Protein AF-A0A258C2C9-F1 (afdb_monomer)

Structure (mmCIF, N/CA/C/O backbone):
data_AF-A0A258C2C9-F1
#
_entry.id   AF-A0A258C2C9-F1
#
loop_
_atom_site.group_PDB
_atom_site.id
_atom_site.type_symbol
_atom_site.label_atom_id
_atom_site.label_alt_id
_atom_site.label_comp_id
_atom_site.label_asym_id
_atom_site.label_entity_id
_atom_site.label_seq_id
_atom_site.pdbx_PDB_ins_code
_atom_site.Cartn_x
_atom_site.Cartn_y
_atom_site.Cartn_z
_atom_site.occupancy
_atom_site.B_iso_or_equiv
_atom_site.auth_seq_id
_atom_site.auth_comp_id
_atom_site.auth_asym_id
_atom_site.auth_atom_id
_atom_site.pdbx_PDB_model_num
ATOM 1 N N . MET A 1 1 ? -54.618 4.509 6.372 1.00 60.94 1 MET A N 1
ATOM 2 C CA . MET A 1 1 ? -53.538 5.382 5.846 1.00 60.94 1 MET A CA 1
ATOM 3 C C . MET A 1 1 ? -52.438 5.691 6.869 1.00 60.94 1 MET A C 1
ATOM 5 O O . MET A 1 1 ? -51.280 5.624 6.493 1.00 60.94 1 MET A O 1
ATOM 9 N N . ARG A 1 2 ? -52.744 5.936 8.157 1.00 63.88 2 ARG A N 1
ATOM 10 C CA . ARG A 1 2 ? -51.723 6.181 9.207 1.00 63.88 2 ARG A CA 1
ATOM 11 C C . ARG A 1 2 ? -50.730 5.027 9.441 1.00 63.88 2 ARG A C 1
ATOM 13 O O . ARG A 1 2 ? -49.548 5.286 9.601 1.00 63.88 2 ARG A O 1
ATOM 20 N N . GLY A 1 3 ? -51.187 3.770 9.402 1.00 70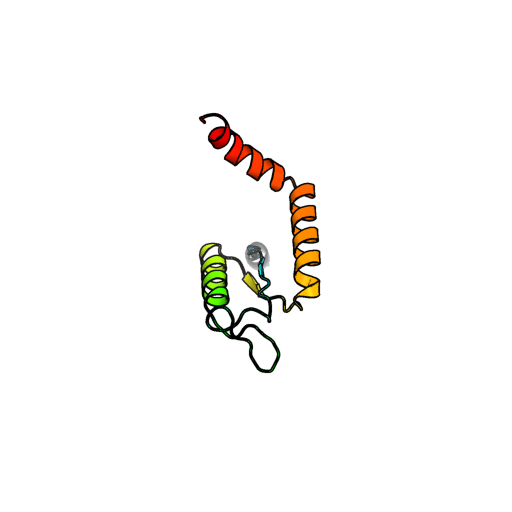.69 3 GLY A N 1
ATOM 21 C CA . GLY A 1 3 ? -50.305 2.603 9.581 1.00 70.69 3 GLY A CA 1
ATOM 22 C C . GLY A 1 3 ? -49.291 2.412 8.446 1.00 70.69 3 GLY A C 1
ATOM 23 O O . GLY A 1 3 ? -48.137 2.099 8.702 1.00 70.69 3 GLY A O 1
ATOM 24 N N . LEU A 1 4 ? -49.694 2.694 7.200 1.00 74.94 4 LEU A N 1
ATOM 25 C CA . LEU A 1 4 ? -48.798 2.643 6.040 1.00 74.94 4 LEU A CA 1
ATOM 26 C C . LEU A 1 4 ? -47.694 3.709 6.144 1.00 74.94 4 LEU A C 1
ATOM 28 O O . LEU A 1 4 ? -46.540 3.444 5.835 1.00 74.94 4 LEU A O 1
ATOM 32 N N . LEU A 1 5 ? -48.049 4.900 6.637 1.00 73.00 5 LEU A N 1
ATOM 33 C CA . LEU A 1 5 ? -47.124 6.021 6.797 1.00 73.00 5 LEU A CA 1
ATOM 34 C C . LEU A 1 5 ? -46.060 5.738 7.872 1.00 73.00 5 LEU A C 1
ATOM 36 O O . LEU A 1 5 ? -44.905 6.107 7.695 1.00 73.00 5 LEU A O 1
ATOM 40 N N . LEU A 1 6 ? -46.421 5.011 8.936 1.00 71.56 6 LEU A N 1
ATOM 41 C CA . LEU A 1 6 ? -45.478 4.564 9.968 1.00 71.56 6 LEU A CA 1
ATOM 42 C C . LEU A 1 6 ? -44.524 3.471 9.468 1.00 71.56 6 LEU A C 1
ATOM 44 O O . LEU A 1 6 ? -43.350 3.495 9.817 1.00 71.56 6 LEU A O 1
ATOM 48 N N . ILE A 1 7 ? -44.997 2.552 8.619 1.00 73.06 7 ILE A N 1
ATOM 49 C CA . ILE A 1 7 ? -44.147 1.513 8.013 1.00 73.06 7 ILE A CA 1
ATOM 50 C C . ILE A 1 7 ? -43.149 2.140 7.030 1.00 73.06 7 ILE A C 1
ATOM 52 O O . ILE A 1 7 ? -41.972 1.799 7.055 1.00 73.06 7 ILE A O 1
ATOM 56 N N . ILE A 1 8 ? -43.587 3.104 6.215 1.00 71.12 8 ILE A N 1
ATOM 57 C CA . ILE A 1 8 ? -42.698 3.834 5.297 1.00 71.12 8 ILE A CA 1
ATOM 58 C C . ILE A 1 8 ? -41.657 4.651 6.080 1.00 71.12 8 ILE A C 1
ATOM 60 O O . ILE A 1 8 ? -40.485 4.658 5.710 1.00 71.12 8 ILE A O 1
ATOM 64 N N . LEU A 1 9 ? -42.049 5.282 7.19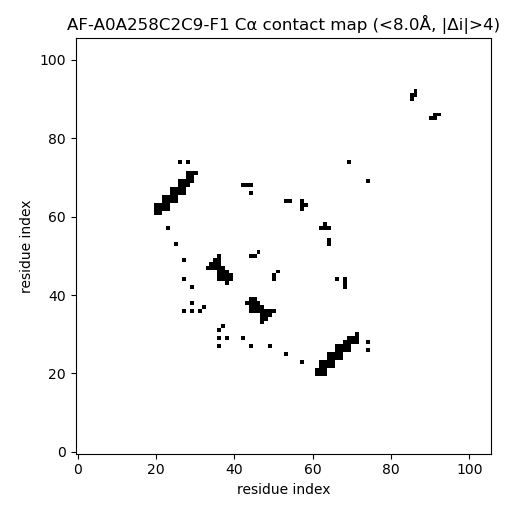4 1.00 69.75 9 LEU A N 1
ATOM 65 C CA . LEU A 1 9 ? -41.124 6.022 8.057 1.00 69.75 9 LEU A CA 1
ATOM 66 C C . LEU A 1 9 ? -40.105 5.100 8.752 1.00 69.75 9 LEU A C 1
ATOM 68 O O . LEU A 1 9 ? -38.953 5.490 8.913 1.00 69.75 9 LEU A O 1
ATOM 72 N N . LEU A 1 10 ? -40.503 3.876 9.119 1.00 67.56 10 LEU A N 1
ATOM 73 C CA . LEU A 1 10 ? -39.623 2.877 9.737 1.00 67.56 10 LEU A CA 1
ATOM 74 C C . LEU A 1 10 ? -38.578 2.319 8.754 1.00 67.56 10 LEU A C 1
ATOM 76 O O . LEU A 1 10 ? -37.464 2.014 9.162 1.00 67.56 10 LEU A O 1
ATOM 80 N N . ILE A 1 11 ? -38.912 2.210 7.465 1.00 66.50 11 ILE A N 1
ATOM 81 C CA . ILE A 1 11 ? -37.980 1.730 6.427 1.00 66.50 11 ILE A CA 1
ATOM 82 C C . ILE A 1 11 ? -36.954 2.817 6.053 1.00 66.50 11 ILE A C 1
ATOM 84 O O . ILE A 1 11 ? -35.827 2.501 5.680 1.00 66.50 11 ILE A O 1
ATOM 88 N N . LEU A 1 12 ? -37.298 4.105 6.188 1.00 60.34 12 LEU A N 1
ATOM 89 C CA . LEU A 1 12 ? -36.386 5.213 5.867 1.00 60.34 12 LEU A CA 1
ATOM 90 C C . LEU A 1 12 ? -35.268 5.431 6.901 1.00 60.34 12 LEU A C 1
ATOM 92 O O . LEU A 1 12 ? -34.275 6.081 6.578 1.00 60.34 12 LEU A O 1
ATOM 96 N N . THR A 1 13 ? -35.397 4.921 8.130 1.00 64.06 13 THR A N 1
ATOM 97 C CA . THR A 1 13 ? -34.380 5.110 9.182 1.00 64.06 13 THR A CA 1
ATOM 98 C C . THR A 1 13 ? -33.291 4.041 9.179 1.00 64.06 13 THR A C 1
ATOM 100 O O . THR A 1 13 ? -32.238 4.248 9.779 1.00 64.06 13 THR A O 1
ATOM 103 N N . THR A 1 14 ? -33.478 2.928 8.465 1.00 62.44 14 THR A N 1
ATOM 104 C CA . THR A 1 14 ? -32.455 1.886 8.299 1.00 62.44 14 THR A CA 1
ATOM 105 C C . THR A 1 14 ? -31.542 2.194 7.114 1.00 62.44 14 THR A C 1
ATOM 107 O O . THR A 1 14 ? -31.369 1.366 6.220 1.00 62.44 14 THR A O 1
ATOM 110 N N . ALA A 1 15 ? -30.970 3.398 7.069 1.00 64.44 15 ALA A N 1
ATOM 111 C CA . ALA A 1 15 ? -29.862 3.650 6.160 1.00 64.44 15 ALA A CA 1
ATOM 112 C C . ALA A 1 15 ? -28.663 2.826 6.659 1.00 64.44 15 ALA A C 1
ATOM 114 O O . ALA A 1 15 ? -28.265 2.994 7.817 1.00 64.44 15 ALA A O 1
ATOM 115 N N . PRO A 1 16 ? -28.089 1.920 5.846 1.00 64.25 16 PRO A N 1
ATOM 116 C CA . PRO A 1 16 ? -26.853 1.271 6.230 1.00 64.25 16 PRO A CA 1
ATOM 117 C C . PRO A 1 16 ? -25.804 2.372 6.369 1.00 64.25 16 PRO A C 1
ATOM 119 O O . PRO A 1 16 ? -25.493 3.074 5.406 1.00 64.25 16 PRO A O 1
ATOM 122 N N . VAL A 1 17 ? -25.278 2.549 7.580 1.00 67.19 17 VAL A N 1
ATOM 123 C CA . VAL A 1 17 ? -24.039 3.296 7.768 1.00 67.19 17 VAL A CA 1
ATOM 124 C C . VAL A 1 17 ? -22.982 2.469 7.053 1.00 67.19 17 VAL A C 1
ATOM 126 O O . VAL A 1 17 ? -22.522 1.454 7.573 1.00 67.19 17 VAL A O 1
ATOM 129 N N . VAL A 1 18 ? -22.670 2.847 5.814 1.00 63.91 18 VAL A N 1
ATOM 130 C CA . VAL A 1 18 ? -21.505 2.322 5.110 1.00 63.91 18 VAL A CA 1
ATOM 131 C C . VAL A 1 18 ? -20.322 2.752 5.960 1.00 63.91 18 VAL A C 1
ATOM 133 O O . VAL A 1 18 ? -19.978 3.932 6.004 1.00 63.91 18 VAL A O 1
ATOM 136 N N . ALA A 1 19 ? -19.771 1.810 6.722 1.00 61.25 19 ALA A N 1
ATOM 137 C CA . ALA A 1 19 ? -18.519 2.034 7.412 1.00 61.25 19 ALA A CA 1
ATOM 138 C C . ALA A 1 19 ? -17.492 2.361 6.327 1.00 61.25 19 ALA A C 1
ATOM 140 O O . ALA A 1 19 ? -17.256 1.538 5.442 1.00 61.25 19 ALA A O 1
ATOM 141 N N . ASP A 1 20 ? -16.946 3.575 6.360 1.00 63.69 20 ASP A N 1
ATOM 142 C CA . ASP A 1 20 ? -15.826 3.956 5.510 1.00 63.69 20 ASP A CA 1
ATOM 143 C C . ASP A 1 20 ? -14.626 3.105 5.936 1.00 63.69 20 ASP A C 1
ATOM 145 O O . ASP A 1 20 ? -13.884 3.430 6.866 1.00 63.69 20 ASP A O 1
ATOM 149 N N . THR A 1 21 ? -14.509 1.919 5.340 1.00 66.88 21 THR A N 1
ATOM 150 C CA . THR A 1 21 ? -13.337 1.071 5.502 1.00 66.88 21 THR A CA 1
ATOM 151 C C . THR A 1 21 ? -12.214 1.791 4.782 1.00 66.88 21 THR A C 1
ATOM 153 O O . THR A 1 21 ? -12.148 1.760 3.551 1.00 66.88 21 THR A O 1
ATOM 156 N N . GLY A 1 22 ? -11.370 2.485 5.545 1.00 83.19 22 GLY A N 1
ATOM 157 C CA . GLY A 1 22 ? -10.258 3.249 4.996 1.00 83.19 22 GLY A CA 1
ATOM 158 C C . GLY A 1 22 ? -9.431 2.431 3.996 1.00 83.19 22 GLY A C 1
ATOM 159 O O . GLY A 1 22 ? -9.412 1.199 4.010 1.00 83.19 22 GLY A O 1
ATOM 160 N N . SER A 1 23 ? -8.725 3.108 3.095 1.00 88.44 23 SER A N 1
ATOM 161 C CA . SER A 1 23 ? -7.905 2.420 2.097 1.00 88.44 23 SER A CA 1
ATOM 162 C C . SER A 1 23 ? -6.436 2.355 2.503 1.00 88.44 23 SER A C 1
ATOM 164 O O . SER A 1 23 ? -5.848 3.385 2.841 1.00 88.44 23 SER A O 1
ATOM 166 N N . LEU A 1 24 ? -5.809 1.188 2.356 1.00 89.06 24 LEU A N 1
ATOM 167 C CA . LEU A 1 24 ? -4.357 1.054 2.357 1.00 89.06 24 LEU A CA 1
ATOM 168 C C . LEU A 1 24 ? -3.850 1.255 0.927 1.00 89.06 24 LEU A C 1
ATOM 170 O O . LEU A 1 24 ? -4.059 0.408 0.063 1.00 89.06 24 LEU A O 1
ATOM 174 N N . ARG A 1 25 ? -3.172 2.374 0.663 1.00 88.00 25 ARG A N 1
ATOM 175 C CA . ARG A 1 25 ? -2.501 2.596 -0.626 1.00 88.00 25 ARG A CA 1
ATOM 176 C C . ARG A 1 25 ? -1.085 2.054 -0.547 1.00 88.00 25 ARG A C 1
ATOM 178 O O . ARG A 1 25 ? -0.295 2.531 0.265 1.00 88.00 25 ARG A O 1
ATOM 185 N N . ALA A 1 26 ? -0.768 1.094 -1.402 1.00 88.69 26 ALA A N 1
ATOM 186 C CA . ALA A 1 26 ? 0.529 0.441 -1.414 1.00 88.69 26 ALA A CA 1
ATOM 187 C C . ALA A 1 26 ? 1.258 0.658 -2.738 1.00 88.69 26 ALA A C 1
ATOM 189 O O . ALA A 1 26 ? 0.652 0.705 -3.809 1.00 88.69 26 ALA A O 1
ATOM 190 N N . ILE A 1 27 ? 2.578 0.787 -2.651 1.00 86.81 27 ILE A N 1
ATOM 191 C CA . ILE A 1 27 ? 3.468 0.946 -3.798 1.00 86.81 27 ILE A CA 1
ATOM 192 C C . ILE A 1 27 ? 4.548 -0.112 -3.670 1.00 86.81 27 ILE A C 1
ATOM 194 O O . ILE A 1 27 ? 5.224 -0.191 -2.645 1.00 86.81 27 ILE A O 1
ATOM 198 N N . VAL A 1 28 ? 4.720 -0.900 -4.725 1.00 85.88 28 VAL A N 1
ATOM 199 C CA . VAL A 1 28 ? 5.801 -1.875 -4.846 1.00 85.88 28 VAL A CA 1
ATOM 200 C C . VAL A 1 28 ? 6.573 -1.531 -6.111 1.00 85.88 28 VAL A C 1
ATOM 202 O O . VAL A 1 28 ? 5.984 -1.390 -7.180 1.00 85.88 28 VAL A O 1
ATOM 205 N N . SER A 1 29 ? 7.885 -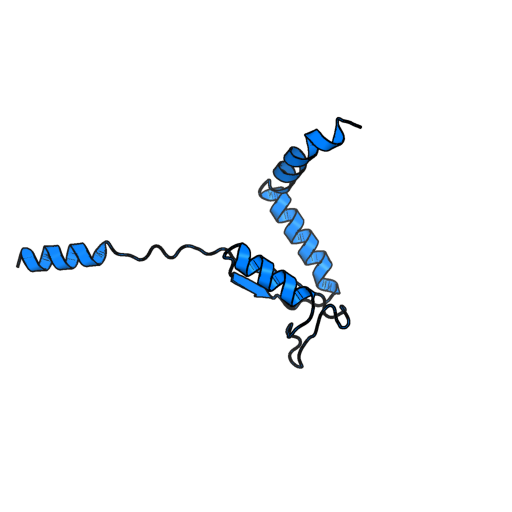1.336 -5.982 1.00 82.69 29 SER A N 1
ATOM 206 C CA . SER A 1 29 ? 8.736 -1.005 -7.127 1.00 82.69 29 SER A CA 1
ATOM 207 C C . SER A 1 29 ? 8.830 -2.193 -8.080 1.00 82.69 29 SER A C 1
ATOM 209 O O . SER A 1 29 ? 9.146 -3.301 -7.646 1.00 82.69 29 SER A O 1
ATOM 211 N N . SER A 1 30 ? 8.669 -1.948 -9.382 1.00 78.00 30 SER A N 1
ATOM 212 C CA . SER A 1 30 ? 8.874 -2.961 -10.427 1.00 78.00 30 SER A CA 1
ATOM 213 C C . SER A 1 30 ? 10.319 -3.452 -10.549 1.00 78.00 30 SER A C 1
ATOM 215 O O . SER A 1 30 ? 10.579 -4.469 -11.179 1.00 78.00 30 SER A O 1
ATOM 217 N N . SER A 1 31 ? 11.275 -2.770 -9.908 1.00 80.31 31 SER A N 1
ATOM 218 C CA . SER A 1 31 ? 12.665 -3.231 -9.816 1.00 80.31 31 SER A CA 1
ATOM 219 C C . SER A 1 31 ? 12.893 -4.316 -8.759 1.00 80.31 31 SER A C 1
ATOM 221 O O . SER A 1 31 ? 14.019 -4.791 -8.624 1.00 80.31 31 SER A O 1
ATOM 223 N N . ASN A 1 32 ? 11.884 -4.652 -7.950 1.00 82.00 32 ASN A N 1
ATOM 224 C CA . ASN A 1 32 ? 12.001 -5.714 -6.958 1.00 82.00 32 ASN A CA 1
ATOM 225 C C . ASN A 1 32 ? 11.934 -7.063 -7.678 1.00 82.00 32 ASN A C 1
ATOM 227 O O . ASN A 1 32 ? 10.891 -7.436 -8.203 1.00 82.00 32 ASN A O 1
ATOM 231 N N . ALA A 1 33 ? 13.054 -7.782 -7.710 1.00 80.94 33 ALA A N 1
ATOM 232 C CA . ALA A 1 33 ? 13.130 -9.093 -8.344 1.00 80.94 33 ALA A CA 1
ATOM 233 C C . ALA A 1 33 ? 12.372 -10.171 -7.533 1.00 80.94 33 ALA A C 1
ATOM 235 O O . ALA A 1 33 ? 12.157 -10.002 -6.324 1.00 80.94 33 ALA A O 1
ATOM 236 N N . PRO A 1 34 ? 12.015 -11.313 -8.155 1.00 88.12 34 PRO A N 1
ATOM 237 C CA . PRO A 1 34 ? 11.553 -12.491 -7.429 1.00 88.12 34 PRO A CA 1
ATOM 238 C C . PRO A 1 34 ? 12.512 -12.870 -6.281 1.00 88.12 34 PRO A C 1
ATOM 240 O O . PRO A 1 34 ? 13.728 -12.741 -6.442 1.00 88.12 34 PRO A O 1
ATOM 243 N N . PRO A 1 35 ? 12.002 -13.349 -5.130 1.00 93.25 35 PRO A N 1
ATOM 244 C CA . PRO A 1 35 ? 10.597 -13.633 -4.813 1.00 93.25 35 PRO A CA 1
ATOM 245 C C . PRO A 1 35 ? 9.839 -12.435 -4.201 1.00 93.25 35 PRO A C 1
ATOM 247 O O . PRO A 1 35 ? 8.715 -12.589 -3.723 1.00 93.25 35 PRO A O 1
ATOM 250 N N . TYR A 1 36 ? 10.449 -11.245 -4.158 1.00 91.31 36 TYR A N 1
ATOM 251 C CA . TYR A 1 36 ? 9.925 -10.106 -3.398 1.00 91.31 36 TYR A CA 1
ATOM 252 C C . TYR A 1 36 ? 8.715 -9.450 -4.056 1.00 91.31 36 TYR A C 1
ATOM 254 O O . TYR A 1 36 ? 7.813 -9.000 -3.348 1.00 91.31 36 TYR A O 1
ATOM 262 N N . ALA A 1 37 ? 8.694 -9.397 -5.385 1.00 91.06 37 ALA A N 1
ATOM 263 C CA . ALA A 1 37 ? 7.569 -8.919 -6.172 1.00 91.06 37 ALA A CA 1
ATOM 264 C C . ALA A 1 37 ? 7.534 -9.661 -7.512 1.00 91.06 37 ALA A C 1
ATOM 266 O O . ALA A 1 37 ? 8.572 -9.903 -8.128 1.00 91.06 37 ALA A O 1
ATOM 267 N N . LEU A 1 38 ? 6.336 -10.036 -7.940 1.00 91.12 38 LEU A N 1
ATOM 268 C CA . LEU A 1 38 ? 6.062 -10.643 -9.234 1.00 91.12 38 LEU A CA 1
ATOM 269 C C . LEU A 1 38 ? 5.036 -9.762 -9.932 1.00 91.12 38 LEU A C 1
ATOM 271 O O . LEU A 1 38 ? 3.975 -9.503 -9.363 1.00 91.12 38 LEU A O 1
ATOM 275 N N . PHE A 1 39 ? 5.361 -9.308 -11.137 1.00 88.81 39 PHE A N 1
ATOM 276 C CA . PHE A 1 39 ? 4.480 -8.485 -11.956 1.00 88.81 39 PHE A CA 1
ATOM 277 C C . PHE A 1 39 ? 3.994 -9.293 -13.157 1.00 88.81 39 PHE A C 1
ATOM 279 O O . PHE A 1 39 ? 4.752 -10.110 -13.684 1.00 88.81 39 PHE A O 1
ATOM 286 N N . ASP A 1 40 ? 2.739 -9.104 -13.553 1.00 89.88 40 ASP A N 1
ATOM 287 C CA . ASP A 1 40 ? 2.202 -9.701 -14.777 1.00 89.88 40 ASP A CA 1
ATOM 288 C C . ASP A 1 40 ? 2.591 -8.899 -16.033 1.00 89.88 40 ASP A C 1
ATOM 290 O O . ASP A 1 40 ? 3.326 -7.910 -15.972 1.00 89.88 40 ASP A O 1
ATOM 294 N N . GLU A 1 41 ? 2.094 -9.337 -17.192 1.00 87.50 41 GLU A N 1
ATOM 295 C CA . GLU A 1 41 ? 2.336 -8.693 -18.489 1.00 87.50 41 GLU A CA 1
ATOM 296 C C . GLU A 1 41 ? 1.771 -7.265 -18.575 1.00 87.50 41 GLU A C 1
ATOM 298 O O . GLU A 1 41 ? 2.269 -6.456 -19.359 1.00 87.50 41 GLU A O 1
ATOM 303 N N . SER A 1 42 ? 0.772 -6.935 -17.753 1.00 84.88 42 SER A N 1
ATOM 304 C CA . SER A 1 42 ? 0.191 -5.590 -17.662 1.00 84.88 42 SER A CA 1
ATOM 305 C C . SER A 1 42 ? 1.021 -4.662 -16.767 1.00 84.88 42 SER A C 1
ATOM 307 O O . SER A 1 42 ? 0.799 -3.450 -16.753 1.00 84.88 42 SER A O 1
ATOM 309 N N . GLY A 1 43 ? 2.006 -5.208 -16.045 1.00 81.31 43 GLY A N 1
ATOM 310 C CA . GLY A 1 43 ? 2.817 -4.488 -15.068 1.00 81.31 43 GLY A CA 1
ATOM 311 C C . GLY A 1 43 ? 2.158 -4.373 -13.692 1.00 81.31 43 GLY A C 1
ATOM 312 O O . GLY A 1 43 ? 2.638 -3.594 -12.861 1.00 81.31 43 GLY A O 1
ATOM 313 N N . ASP A 1 44 ? 1.096 -5.138 -13.434 1.00 86.31 44 ASP A N 1
ATOM 314 C CA . ASP A 1 44 ? 0.396 -5.167 -12.152 1.00 86.31 44 ASP A CA 1
ATOM 315 C C . ASP A 1 44 ? 1.035 -6.176 -11.196 1.00 86.31 44 ASP A C 1
ATOM 317 O O . ASP A 1 44 ? 1.600 -7.191 -11.603 1.00 86.31 44 ASP A O 1
ATOM 321 N N . LEU A 1 45 ? 0.965 -5.898 -9.888 1.00 89.69 45 LEU A N 1
ATOM 322 C CA . LEU A 1 45 ? 1.540 -6.779 -8.871 1.00 89.69 45 LEU A CA 1
ATOM 323 C C . LEU A 1 45 ? 0.716 -8.074 -8.746 1.00 89.69 45 LEU A C 1
ATOM 325 O O . LEU A 1 45 ? -0.294 -8.155 -8.037 1.00 89.69 45 LEU A O 1
ATOM 329 N N . ALA A 1 46 ? 1.188 -9.120 -9.410 1.00 91.94 46 ALA A N 1
ATOM 330 C CA . ALA A 1 46 ? 0.552 -10.426 -9.465 1.00 91.94 46 ALA A CA 1
ATOM 331 C C . ALA A 1 46 ? 0.873 -11.299 -8.241 1.00 91.94 46 ALA A C 1
ATOM 333 O O . ALA A 1 46 ? 0.003 -12.049 -7.794 1.00 91.94 46 ALA A O 1
ATOM 334 N N . GLY A 1 47 ? 2.065 -11.170 -7.647 1.00 93.44 47 GLY A N 1
ATOM 335 C CA . GLY A 1 47 ? 2.510 -12.039 -6.550 1.00 93.44 47 GLY A CA 1
ATOM 336 C C . GLY A 1 47 ? 3.759 -11.564 -5.804 1.00 93.44 47 GLY A C 1
ATOM 337 O O . GLY A 1 47 ? 4.271 -10.466 -6.029 1.00 93.44 47 GLY A O 1
ATOM 338 N N . GLY A 1 48 ? 4.274 -12.439 -4.939 1.00 93.81 48 GLY A N 1
ATOM 339 C CA . GLY A 1 48 ? 5.520 -12.252 -4.195 1.00 93.81 48 GLY A CA 1
ATOM 340 C C . GLY A 1 48 ? 5.313 -11.786 -2.755 1.00 93.81 48 GLY A C 1
ATOM 341 O O . GLY A 1 48 ? 4.246 -11.307 -2.379 1.00 93.81 48 GLY A O 1
ATOM 342 N N . ILE A 1 49 ? 6.380 -11.876 -1.961 1.00 92.50 49 ILE A N 1
ATOM 343 C CA . ILE A 1 49 ? 6.353 -11.637 -0.506 1.00 92.50 49 ILE A CA 1
ATOM 344 C C . ILE A 1 49 ? 5.762 -10.263 -0.157 1.00 92.50 49 ILE A C 1
ATOM 346 O O . ILE A 1 49 ? 5.021 -10.127 0.815 1.00 92.50 49 ILE A O 1
ATOM 350 N N . SER A 1 50 ? 6.068 -9.231 -0.951 1.00 92.38 50 SER A N 1
ATOM 351 C CA . SER A 1 50 ? 5.545 -7.882 -0.708 1.00 92.38 50 SER A CA 1
ATOM 352 C C . SER A 1 50 ? 4.020 -7.839 -0.814 1.00 92.38 50 SER A C 1
ATOM 354 O O . SER A 1 50 ? 3.379 -7.174 -0.003 1.00 92.38 50 SER A O 1
ATOM 356 N N . LYS A 1 51 ? 3.436 -8.555 -1.785 1.00 93.56 51 LYS A N 1
ATOM 357 C CA . LYS A 1 51 ? 1.983 -8.638 -1.966 1.00 93.56 51 LYS A CA 1
ATOM 358 C C . LYS A 1 51 ? 1.339 -9.338 -0.773 1.00 93.56 51 LYS A C 1
ATOM 360 O O . LYS A 1 51 ? 0.453 -8.754 -0.158 1.00 93.56 51 LYS A O 1
ATOM 365 N N . ASP A 1 52 ? 1.867 -10.497 -0.388 1.00 95.44 52 ASP A N 1
ATOM 366 C CA . ASP A 1 52 ? 1.343 -11.298 0.723 1.00 95.44 52 ASP A CA 1
ATOM 367 C C . ASP A 1 52 ? 1.334 -10.506 2.044 1.00 95.44 52 ASP A C 1
ATOM 369 O O . ASP A 1 52 ? 0.358 -10.530 2.797 1.00 95.44 52 ASP A O 1
ATOM 373 N N . ILE A 1 53 ? 2.400 -9.742 2.321 1.00 94.94 53 ILE A N 1
ATOM 374 C CA . ILE A 1 53 ? 2.485 -8.876 3.510 1.00 94.94 53 ILE A CA 1
ATOM 375 C C . ILE A 1 53 ? 1.429 -7.768 3.464 1.00 94.94 53 ILE A C 1
ATOM 377 O O . ILE A 1 53 ? 0.777 -7.492 4.474 1.00 94.94 53 ILE A O 1
ATOM 381 N N . LEU A 1 54 ? 1.268 -7.110 2.315 1.00 94.31 54 LEU A N 1
ATOM 382 C CA . LEU A 1 54 ? 0.334 -5.996 2.155 1.00 94.31 54 LEU A CA 1
ATOM 383 C C . LEU A 1 54 ? -1.123 -6.457 2.239 1.00 94.31 54 LEU A C 1
ATOM 385 O O . LEU A 1 54 ? -1.932 -5.790 2.883 1.00 94.31 54 LEU A O 1
ATOM 389 N N . GLU A 1 55 ? -1.447 -7.609 1.657 1.00 95.25 55 GLU A N 1
ATOM 390 C CA . GLU A 1 55 ? -2.763 -8.243 1.764 1.00 95.25 55 GLU A CA 1
ATOM 391 C C . GLU A 1 55 ? -3.069 -8.648 3.207 1.00 95.25 55 GLU A C 1
ATOM 393 O O . GLU A 1 55 ? -4.144 -8.332 3.726 1.00 95.25 55 GLU A O 1
ATOM 398 N N . ALA A 1 56 ? -2.105 -9.257 3.903 1.00 94.88 56 ALA A N 1
ATOM 399 C CA . ALA A 1 56 ? -2.253 -9.597 5.314 1.00 94.88 56 ALA A CA 1
ATOM 400 C C . ALA A 1 56 ? -2.453 -8.351 6.194 1.00 94.88 56 ALA A C 1
ATOM 402 O O . ALA A 1 56 ? -3.268 -8.376 7.120 1.00 94.88 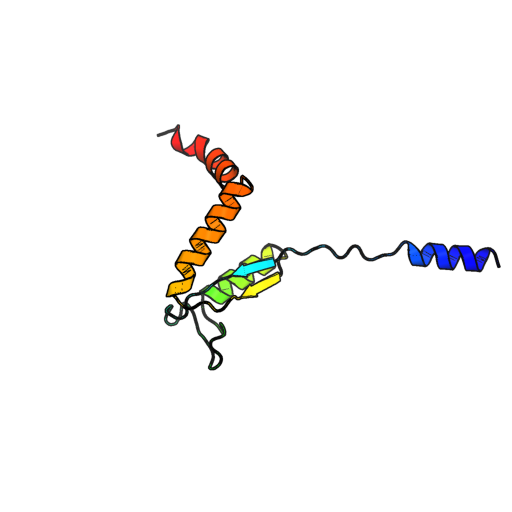56 ALA A O 1
ATOM 403 N N . LEU A 1 57 ? -1.738 -7.256 5.915 1.00 94.44 57 LEU A N 1
ATOM 404 C CA . LEU A 1 57 ? -1.889 -5.990 6.634 1.00 94.44 57 LEU A CA 1
ATOM 405 C C . LEU A 1 57 ? -3.273 -5.377 6.397 1.00 94.44 57 LEU A C 1
ATOM 407 O O . LEU A 1 57 ? -3.958 -5.031 7.358 1.00 94.44 57 LEU A O 1
ATOM 411 N N . ALA A 1 58 ? -3.701 -5.290 5.137 1.00 93.00 58 ALA A N 1
ATOM 412 C CA . ALA A 1 58 ? -5.010 -4.762 4.766 1.00 93.00 58 ALA A CA 1
ATOM 413 C C . ALA A 1 58 ? -6.143 -5.551 5.435 1.00 93.00 58 ALA A C 1
ATOM 415 O O . ALA A 1 58 ? -7.020 -4.961 6.067 1.00 93.00 58 ALA A O 1
ATOM 416 N N . SER A 1 59 ? -6.062 -6.884 5.386 1.00 91.62 59 SER A N 1
ATOM 417 C CA . SER A 1 59 ? -7.019 -7.790 6.026 1.00 91.62 59 SER A CA 1
ATOM 418 C C . SER A 1 59 ? -7.115 -7.555 7.537 1.00 91.62 59 SER A C 1
ATOM 420 O O . SER A 1 59 ? -8.207 -7.344 8.061 1.00 91.62 59 SER A O 1
ATOM 422 N N . ARG A 1 60 ? -5.977 -7.508 8.245 1.00 92.62 60 ARG A N 1
ATOM 423 C CA . ARG A 1 60 ? -5.940 -7.294 9.706 1.00 92.62 60 ARG A CA 1
ATOM 424 C C . ARG A 1 60 ? -6.445 -5.919 10.124 1.00 92.62 60 ARG A C 1
ATOM 426 O O . ARG A 1 60 ? -6.972 -5.771 11.222 1.00 92.62 60 ARG A O 1
ATOM 433 N N . SER A 1 61 ? -6.260 -4.916 9.274 1.00 90.81 61 SER A N 1
ATOM 434 C CA . SER A 1 61 ? -6.690 -3.544 9.539 1.00 90.81 61 SER A CA 1
ATOM 435 C C . SER A 1 61 ? -8.092 -3.235 9.012 1.00 90.81 61 SER A C 1
ATOM 437 O O . SER A 1 61 ? -8.554 -2.113 9.191 1.00 90.81 61 SER A O 1
ATOM 439 N N . T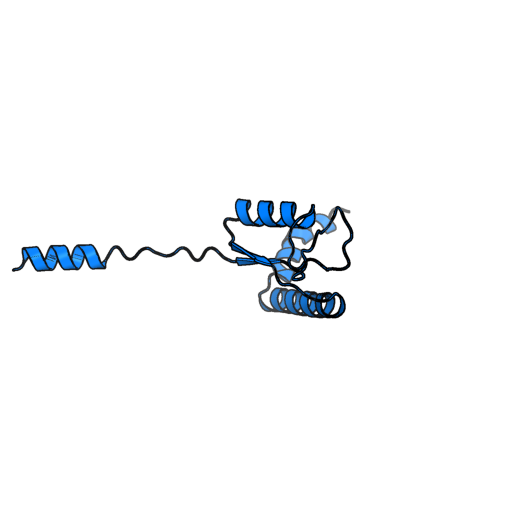HR A 1 62 ? -8.787 -4.205 8.402 1.00 89.88 62 THR A N 1
ATOM 440 C CA . THR A 1 62 ? -10.089 -3.993 7.737 1.00 89.88 62 THR A CA 1
ATOM 441 C C . THR A 1 62 ? -10.026 -2.846 6.714 1.00 89.88 62 THR A C 1
ATOM 443 O O . THR A 1 62 ? -10.959 -2.057 6.577 1.00 89.88 62 THR A O 1
ATOM 446 N N . LEU A 1 63 ? -8.886 -2.721 6.025 1.00 90.69 63 LEU A N 1
ATOM 447 C CA . LEU A 1 63 ? -8.648 -1.700 5.010 1.00 90.69 63 LEU A CA 1
ATOM 448 C C . LEU A 1 63 ? -8.778 -2.304 3.617 1.00 90.69 63 LEU A C 1
ATOM 450 O O . LEU A 1 63 ? -8.365 -3.437 3.373 1.00 90.69 63 LEU A O 1
ATOM 454 N N . THR A 1 64 ? -9.269 -1.509 2.673 1.00 90.31 64 THR A N 1
ATOM 455 C CA . THR A 1 64 ? -9.241 -1.892 1.257 1.00 90.31 64 THR A CA 1
ATOM 456 C C . THR A 1 64 ? -7.843 -1.647 0.691 1.00 90.31 64 THR A C 1
ATOM 458 O O . THR A 1 64 ? -7.353 -0.517 0.725 1.00 90.31 64 THR A O 1
ATOM 461 N N . LEU A 1 65 ? -7.185 -2.691 0.181 1.00 90.19 65 LEU A N 1
ATOM 462 C CA . LEU A 1 65 ? -5.857 -2.580 -0.424 1.00 90.19 65 LEU A CA 1
ATOM 463 C C . LEU A 1 65 ? -5.946 -2.051 -1.857 1.00 90.19 65 LEU A C 1
ATOM 465 O O . LEU A 1 65 ? -6.555 -2.674 -2.719 1.00 90.19 65 LEU A O 1
ATOM 469 N N . ASN A 1 66 ? -5.275 -0.931 -2.113 1.00 90.19 66 ASN A N 1
ATOM 470 C CA . ASN A 1 66 ? -5.170 -0.306 -3.424 1.00 90.19 66 ASN A CA 1
ATOM 471 C C . ASN A 1 66 ? -3.701 -0.256 -3.853 1.00 90.19 66 ASN A C 1
ATOM 473 O O . ASN A 1 66 ? -2.924 0.561 -3.344 1.00 90.19 66 ASN A O 1
ATOM 477 N N . PHE A 1 67 ? -3.323 -1.113 -4.801 1.00 87.50 67 PHE A N 1
ATOM 478 C CA . PHE A 1 67 ? -1.996 -1.078 -5.407 1.00 87.50 67 PHE A CA 1
ATOM 479 C C . PHE A 1 67 ? -1.886 0.068 -6.405 1.00 87.50 67 PHE A C 1
ATOM 481 O O . PHE A 1 67 ? -2.763 0.279 -7.240 1.00 87.50 67 PHE A O 1
ATOM 488 N N . LEU A 1 68 ? -0.791 0.819 -6.314 1.00 80.00 68 LEU A N 1
ATOM 489 C CA . LEU A 1 68 ? -0.483 1.889 -7.245 1.00 80.00 68 LEU A CA 1
ATOM 490 C C . LEU A 1 68 ? 0.784 1.522 -8.031 1.00 80.00 68 LEU A C 1
ATOM 492 O O . LEU A 1 68 ? 1.880 1.601 -7.462 1.00 80.00 68 LEU A O 1
ATOM 496 N N . PRO A 1 69 ? 0.668 1.155 -9.320 1.00 72.25 69 PRO A N 1
ATOM 497 C CA . PRO A 1 69 ? 1.837 0.907 -10.148 1.00 72.25 69 PRO A CA 1
ATOM 498 C C . PRO A 1 69 ? 2.584 2.230 -10.348 1.00 72.25 69 PRO A C 1
ATOM 500 O O . PRO A 1 69 ? 2.059 3.195 -10.911 1.00 72.25 69 PRO A O 1
ATOM 503 N N . LEU A 1 70 ? 3.813 2.309 -9.836 1.00 69.88 70 LEU A N 1
ATOM 504 C CA . LEU A 1 70 ? 4.683 3.467 -10.014 1.00 69.88 70 LEU A CA 1
ATOM 505 C C . LEU A 1 70 ? 6.055 3.023 -10.528 1.00 69.88 70 LEU A C 1
ATOM 507 O O . LEU A 1 70 ? 6.690 2.167 -9.910 1.00 69.88 70 LEU A O 1
ATOM 511 N N . PRO A 1 71 ? 6.568 3.652 -11.603 1.00 68.31 71 PRO A N 1
ATOM 512 C CA . PRO A 1 71 ? 7.967 3.515 -11.981 1.00 68.31 71 PRO A CA 1
ATOM 513 C C . PRO A 1 71 ? 8.873 3.950 -10.828 1.00 68.31 71 PRO A C 1
ATOM 515 O O . PRO A 1 71 ? 8.550 4.906 -10.118 1.00 68.31 71 PRO A O 1
ATOM 518 N N . ARG A 1 72 ? 10.043 3.317 -10.687 1.00 68.25 72 ARG A N 1
ATOM 519 C CA . ARG A 1 72 ? 11.010 3.602 -9.610 1.00 68.25 72 ARG A CA 1
ATOM 520 C C . ARG A 1 72 ? 11.285 5.098 -9.420 1.00 68.25 72 ARG A C 1
ATOM 522 O O . ARG A 1 72 ? 11.232 5.581 -8.295 1.00 68.25 72 ARG A O 1
ATOM 529 N N . GLY A 1 73 ? 11.478 5.844 -10.512 1.00 72.62 73 GLY A N 1
ATOM 530 C CA . GLY A 1 73 ? 11.734 7.291 -10.464 1.00 72.62 73 GLY A CA 1
ATOM 531 C C . GLY A 1 73 ? 10.600 8.133 -9.858 1.00 72.62 73 GLY A C 1
ATOM 532 O O . GLY A 1 73 ? 10.806 9.297 -9.541 1.00 72.62 73 GLY A O 1
ATOM 533 N N . ARG A 1 74 ? 9.400 7.567 -9.673 1.00 77.81 74 ARG A N 1
ATOM 534 C CA . ARG A 1 74 ? 8.244 8.234 -9.051 1.00 77.81 74 ARG A CA 1
ATOM 535 C C . ARG A 1 74 ? 7.992 7.796 -7.608 1.00 77.81 74 ARG A C 1
ATOM 537 O O . ARG A 1 74 ?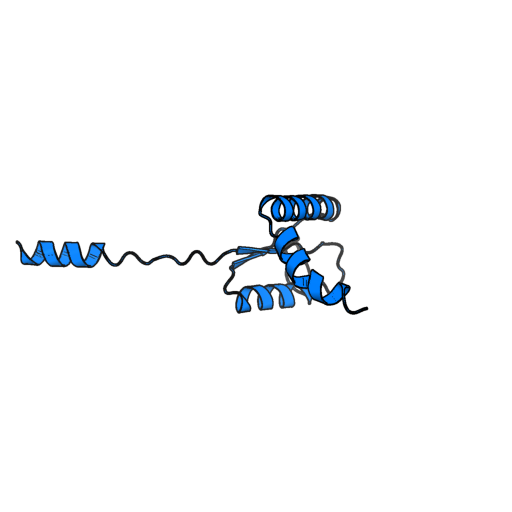 7.179 8.427 -6.933 1.00 77.81 74 ARG A O 1
ATOM 544 N N . VAL A 1 75 ? 8.670 6.749 -7.130 1.00 77.88 75 VAL A N 1
ATOM 545 C CA . VAL A 1 75 ? 8.511 6.240 -5.758 1.00 77.88 75 VAL A CA 1
ATOM 546 C C . VAL A 1 75 ? 9.037 7.258 -4.750 1.00 77.88 75 VAL A C 1
ATOM 548 O O . VAL A 1 75 ? 8.324 7.584 -3.809 1.00 77.88 75 VAL A O 1
ATOM 551 N N . GLU A 1 76 ? 10.224 7.824 -4.977 1.00 79.06 76 GLU A N 1
ATOM 552 C CA . GLU A 1 76 ? 10.840 8.808 -4.070 1.00 79.06 76 GLU A CA 1
ATOM 553 C C . GLU A 1 76 ? 9.964 10.049 -3.886 1.00 79.06 76 GLU A C 1
ATOM 555 O O . GLU A 1 76 ? 9.627 10.415 -2.760 1.00 79.06 76 GLU A O 1
ATOM 560 N N . HIS A 1 77 ? 9.507 10.634 -4.996 1.00 82.62 77 HIS A N 1
ATOM 561 C CA . HIS A 1 77 ? 8.588 11.770 -4.968 1.00 82.62 77 HIS A CA 1
ATOM 562 C C . HIS A 1 77 ? 7.305 11.435 -4.197 1.00 82.62 77 HIS A C 1
ATOM 564 O O . HIS A 1 77 ? 6.813 12.228 -3.397 1.00 82.62 77 HIS A O 1
ATOM 570 N N . ARG A 1 78 ? 6.758 10.233 -4.393 1.00 85.06 78 ARG A N 1
ATOM 571 C CA . ARG A 1 78 ? 5.551 9.799 -3.689 1.00 85.06 78 ARG A CA 1
ATOM 572 C C . ARG A 1 78 ? 5.784 9.581 -2.194 1.00 85.06 78 ARG A C 1
ATOM 574 O O . ARG A 1 78 ? 4.899 9.913 -1.403 1.00 85.06 78 ARG A O 1
ATOM 581 N N . VAL A 1 79 ? 6.944 9.061 -1.799 1.00 84.81 79 VAL A N 1
ATOM 582 C CA . VAL A 1 79 ? 7.339 8.948 -0.388 1.00 84.81 79 VAL A CA 1
ATOM 583 C C . VAL A 1 79 ? 7.456 10.338 0.231 1.00 84.81 79 VAL A C 1
ATOM 585 O O . VAL A 1 79 ? 6.846 10.574 1.267 1.00 84.81 79 VAL A O 1
ATOM 588 N N . GLN A 1 80 ? 8.129 11.283 -0.430 1.00 84.06 80 GLN A N 1
ATOM 589 C CA . GLN A 1 80 ? 8.230 12.670 0.042 1.00 84.06 80 GLN A CA 1
ATOM 590 C C . GLN A 1 80 ? 6.858 13.324 0.226 1.00 84.06 80 GLN A C 1
ATOM 592 O O . GLN A 1 80 ? 6.596 13.906 1.273 1.00 84.06 80 GLN A O 1
ATOM 597 N N . GLN A 1 81 ? 5.950 13.172 -0.740 1.00 86.50 81 GLN A N 1
ATOM 598 C CA . GLN A 1 81 ? 4.580 13.679 -0.612 1.00 86.50 81 GLN A CA 1
ATOM 599 C C . GLN A 1 81 ? 3.830 13.047 0.564 1.00 86.50 81 GLN A C 1
ATOM 601 O O . GLN A 1 81 ? 3.096 13.732 1.265 1.00 86.50 81 GLN A O 1
ATOM 606 N N . THR A 1 82 ? 4.008 11.742 0.783 1.00 86.56 82 THR A N 1
ATOM 607 C CA . THR A 1 82 ? 3.363 11.036 1.899 1.00 86.56 82 THR A CA 1
ATOM 608 C C . THR A 1 82 ? 3.899 11.538 3.235 1.00 86.56 82 THR A C 1
ATOM 610 O O . THR A 1 82 ? 3.118 11.816 4.137 1.00 86.56 82 THR A O 1
ATOM 613 N N . LEU A 1 83 ? 5.216 11.729 3.343 1.00 85.06 83 LEU A N 1
ATOM 614 C CA . LEU A 1 83 ? 5.836 12.311 4.530 1.00 85.06 83 LEU A CA 1
ATOM 615 C C . LEU A 1 83 ? 5.335 13.734 4.782 1.00 85.06 83 LEU A C 1
ATOM 617 O O . LEU A 1 83 ? 5.029 14.053 5.923 1.00 85.06 83 LEU A O 1
ATOM 621 N N . GLN A 1 84 ? 5.190 14.556 3.739 1.00 86.38 84 GLN A N 1
ATOM 622 C CA . GLN A 1 84 ? 4.651 15.907 3.890 1.00 86.38 84 GLN A CA 1
ATOM 623 C C . GLN A 1 84 ? 3.224 15.882 4.448 1.00 86.38 84 GLN A C 1
ATOM 625 O O . GLN A 1 84 ? 2.956 16.560 5.431 1.00 86.38 84 GLN A O 1
ATOM 630 N N . LEU A 1 85 ? 2.346 15.024 3.917 1.00 90.06 85 LEU A N 1
ATOM 631 C CA . LEU A 1 85 ? 0.989 14.859 4.455 1.00 90.06 85 LEU A CA 1
ATOM 632 C C . LEU A 1 85 ? 0.997 14.434 5.931 1.00 90.06 85 LEU A C 1
ATOM 634 O O . LEU A 1 85 ? 0.219 14.956 6.722 1.00 90.06 85 LEU A O 1
ATOM 638 N N . MET A 1 86 ? 1.905 13.532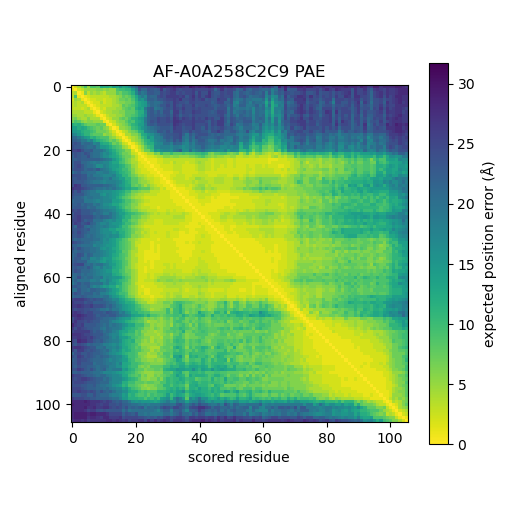 6.312 1.00 89.44 86 MET A N 1
ATOM 639 C CA . MET A 1 86 ? 2.056 13.083 7.701 1.00 89.44 86 MET A CA 1
ATOM 640 C C . MET A 1 86 ? 2.624 14.166 8.633 1.00 89.44 86 MET A C 1
ATOM 642 O O . MET A 1 86 ? 2.451 14.089 9.852 1.00 89.44 86 MET A O 1
ATOM 646 N N . ILE A 1 87 ? 3.375 15.132 8.099 1.00 86.69 87 ILE A N 1
ATOM 647 C CA . ILE A 1 87 ? 3.820 16.314 8.847 1.00 86.69 87 ILE A CA 1
ATOM 648 C C . ILE A 1 87 ? 2.632 17.259 9.026 1.00 86.69 87 ILE A C 1
ATOM 650 O O . ILE A 1 87 ? 2.378 17.710 10.142 1.00 86.69 87 ILE A O 1
ATOM 654 N N . ASP A 1 88 ? 1.901 17.519 7.942 1.00 90.81 88 ASP A N 1
ATOM 655 C CA . ASP A 1 88 ? 0.783 18.460 7.906 1.00 90.81 88 ASP A CA 1
ATOM 656 C C . ASP A 1 88 ? -0.370 18.014 8.824 1.00 90.81 88 ASP A C 1
ATOM 658 O O . ASP A 1 88 ? -0.980 18.844 9.498 1.00 90.81 88 ASP A O 1
ATOM 662 N N . ASP A 1 89 ? -0.645 16.707 8.910 1.00 93.06 89 ASP A N 1
ATOM 663 C CA . ASP A 1 89 ? -1.703 16.137 9.762 1.00 93.06 89 ASP A CA 1
ATOM 664 C C . ASP A 1 89 ? -1.257 15.808 11.207 1.00 93.06 89 ASP A C 1
ATOM 666 O O . ASP A 1 89 ? -2.030 15.277 12.017 1.00 93.06 89 ASP A O 1
ATOM 670 N N . GLY A 1 90 ? -0.005 16.121 11.554 1.00 91.50 90 GLY A N 1
ATOM 671 C CA . GLY A 1 90 ? 0.559 15.912 12.887 1.00 9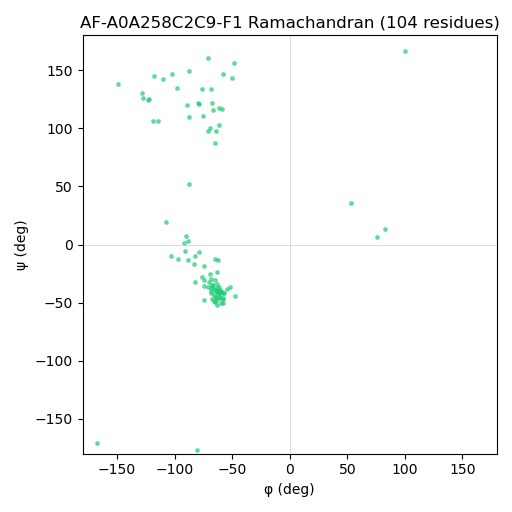1.50 90 GLY A CA 1
ATOM 672 C C . GLY A 1 90 ? 0.923 14.459 13.221 1.00 91.50 90 GLY A C 1
ATOM 673 O O . GLY A 1 90 ? 1.272 14.153 14.370 1.00 91.50 90 GLY A O 1
ATOM 674 N N . THR A 1 91 ? 0.838 13.532 12.264 1.00 90.94 91 THR A N 1
ATOM 675 C CA . THR A 1 91 ? 1.202 12.123 12.461 1.00 90.94 91 THR A CA 1
ATOM 676 C C . THR A 1 91 ? 2.666 11.967 12.856 1.00 90.94 91 THR A C 1
ATOM 678 O O . THR A 1 91 ? 2.956 11.204 13.782 1.00 90.94 91 THR A O 1
ATOM 681 N N . ILE A 1 92 ? 3.589 12.711 12.238 1.00 87.00 92 ILE A N 1
ATOM 682 C CA . ILE A 1 92 ? 5.019 12.654 12.586 1.00 87.00 92 ILE A CA 1
ATOM 683 C C . ILE A 1 92 ? 5.249 13.061 14.043 1.00 87.00 92 ILE A C 1
ATOM 685 O O . ILE A 1 92 ? 5.934 12.354 14.777 1.00 87.00 92 ILE A O 1
ATOM 689 N N . GLN A 1 93 ? 4.625 14.138 14.512 1.00 86.69 93 GLN A N 1
ATOM 690 C CA . GLN A 1 93 ? 4.746 14.598 15.895 1.00 86.69 93 GLN A CA 1
ATOM 691 C C . GLN A 1 93 ? 4.213 13.541 16.868 1.00 86.69 93 GLN A C 1
ATOM 693 O O . GLN A 1 93 ? 4.854 13.250 17.877 1.00 86.69 93 GLN A O 1
ATOM 698 N N . ARG A 1 94 ? 3.085 12.897 16.547 1.00 92.75 94 ARG A N 1
ATOM 699 C CA . ARG A 1 94 ? 2.515 11.805 17.355 1.00 92.75 94 ARG A CA 1
ATOM 700 C C . ARG A 1 94 ? 3.439 10.588 17.425 1.00 92.75 94 ARG A C 1
ATOM 702 O O . ARG A 1 94 ? 3.564 9.979 18.487 1.00 92.75 94 ARG A O 1
ATOM 709 N N . ILE A 1 95 ? 4.090 10.240 16.314 1.00 87.94 95 ILE A N 1
ATOM 710 C CA . ILE A 1 95 ? 5.104 9.179 16.267 1.00 87.94 95 ILE A CA 1
ATOM 711 C C . ILE A 1 95 ? 6.287 9.563 17.158 1.00 87.94 95 ILE A C 1
ATOM 713 O O . ILE A 1 95 ? 6.650 8.796 18.043 1.00 87.94 95 ILE A O 1
ATOM 717 N N . LEU A 1 96 ? 6.851 10.760 16.994 1.00 86.00 96 LEU A N 1
ATOM 718 C CA . LEU A 1 96 ? 8.006 11.210 17.776 1.00 86.00 96 LEU A CA 1
ATOM 719 C C . LEU A 1 96 ? 7.712 11.238 19.284 1.00 86.00 96 LEU A C 1
ATOM 721 O O . LEU A 1 96 ? 8.534 10.778 20.076 1.00 86.00 96 LEU A O 1
ATOM 725 N N . LEU A 1 97 ? 6.521 11.686 19.693 1.00 89.06 97 LEU A N 1
ATOM 726 C CA . LEU A 1 97 ? 6.083 11.648 21.094 1.00 89.06 97 LEU A CA 1
ATOM 727 C C . LEU A 1 97 ? 6.004 10.219 21.649 1.00 89.06 97 LEU A C 1
ATOM 729 O O . LEU A 1 97 ? 6.359 9.995 22.804 1.00 89.06 97 LEU A O 1
ATOM 733 N N . ARG A 1 98 ? 5.587 9.239 20.835 1.00 89.88 98 ARG A N 1
ATOM 734 C CA . ARG A 1 98 ? 5.554 7.821 21.233 1.00 89.88 98 ARG A CA 1
ATOM 735 C C . ARG A 1 98 ? 6.951 7.276 21.546 1.00 89.88 98 ARG A C 1
ATOM 737 O O . ARG A 1 98 ? 7.075 6.444 22.438 1.00 89.88 98 ARG A O 1
ATOM 744 N N . TYR A 1 99 ? 7.981 7.741 20.837 1.00 84.75 99 TYR A N 1
ATOM 745 C CA . TYR A 1 99 ? 9.358 7.253 20.989 1.00 84.75 99 TYR A CA 1
ATOM 746 C C . TYR A 1 99 ? 10.240 8.114 21.911 1.00 84.75 99 TYR A C 1
ATOM 748 O O . TYR A 1 99 ? 11.287 7.646 22.351 1.00 84.75 99 TYR A O 1
ATOM 756 N N . GLN A 1 100 ? 9.818 9.323 22.294 1.00 74.38 100 GLN A N 1
ATOM 757 C CA .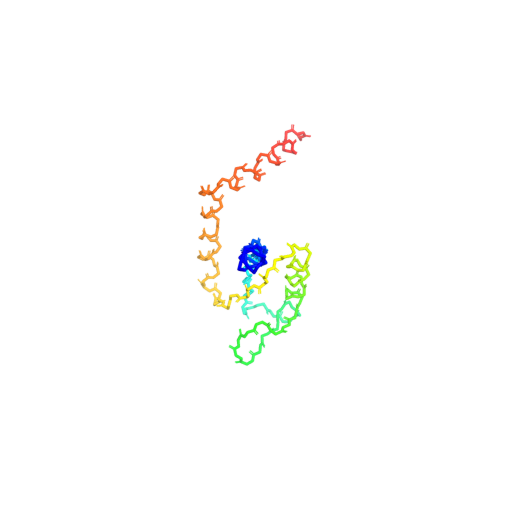 GLN A 1 100 ? 10.541 10.173 23.257 1.00 74.38 100 GLN A CA 1
ATOM 758 C C . GLN A 1 100 ? 10.909 9.503 24.602 1.00 74.38 100 GLN A C 1
ATOM 760 O O . GLN A 1 100 ? 11.967 9.827 25.142 1.00 74.38 100 GLN A O 1
ATOM 765 N N . PRO A 1 101 ? 10.089 8.612 25.197 1.00 73.00 101 PRO A N 1
ATOM 766 C CA . PRO A 1 101 ? 10.470 7.900 26.418 1.00 73.00 101 PRO A CA 1
ATOM 767 C C . PRO A 1 101 ? 11.605 6.888 26.210 1.00 73.00 101 PRO A C 1
ATOM 769 O O . PRO A 1 101 ? 12.369 6.654 27.139 1.00 73.00 101 PRO A O 1
ATOM 772 N N . ALA A 1 102 ? 11.730 6.305 25.012 1.00 61.28 102 ALA A N 1
ATOM 773 C CA . ALA A 1 102 ? 12.739 5.287 24.710 1.00 61.28 102 ALA A CA 1
ATOM 774 C C . ALA A 1 102 ? 14.150 5.880 24.558 1.00 61.28 102 ALA A C 1
ATOM 776 O O . ALA A 1 102 ? 15.118 5.227 24.912 1.00 61.28 102 ALA A O 1
ATOM 777 N N . VAL A 1 103 ? 14.256 7.132 24.100 1.00 59.09 103 VAL A N 1
ATOM 778 C CA . VAL A 1 103 ? 15.538 7.820 23.842 1.00 59.09 103 VAL A CA 1
ATOM 779 C C . VAL A 1 103 ? 16.151 8.446 25.108 1.00 59.09 103 VAL A C 1
ATOM 781 O O . VAL A 1 103 ? 17.322 8.794 25.119 1.00 59.09 103 VAL A O 1
ATOM 784 N N . ARG A 1 104 ? 15.377 8.624 26.188 1.00 60.28 104 ARG A N 1
ATOM 785 C CA . ARG A 1 104 ? 15.843 9.290 27.425 1.00 60.28 104 ARG A CA 1
ATOM 786 C C . ARG A 1 104 ? 16.438 8.354 28.483 1.00 60.28 104 ARG A C 1
ATOM 788 O O . ARG A 1 104 ? 16.905 8.852 29.499 1.00 60.28 104 ARG A O 1
ATOM 795 N N . ASN A 1 105 ? 16.384 7.040 28.269 1.00 56.25 105 ASN A N 1
ATOM 796 C CA . ASN A 1 105 ? 16.845 6.031 29.230 1.00 56.25 105 ASN A CA 1
ATOM 797 C C . ASN A 1 105 ? 18.158 5.344 28.799 1.00 56.25 105 ASN A C 1
ATOM 799 O O . ASN A 1 105 ? 18.454 4.252 29.284 1.00 56.25 105 ASN A O 1
ATOM 803 N N . GLU A 1 106 ? 18.914 5.972 27.897 1.00 53.19 106 GLU A N 1
ATOM 804 C CA . GLU A 1 106 ? 20.275 5.591 27.483 1.00 53.19 106 GLU A CA 1
ATOM 805 C C . GLU A 1 106 ? 21.277 6.625 28.013 1.00 53.19 106 GLU A C 1
ATOM 807 O O . GLU A 1 106 ? 22.378 6.211 28.440 1.00 53.19 106 GLU A O 1
#

Sequence (106 aa):
MRGLLLIILLILTTAPVVADTGSLRAIVSSSNAPPYALFDESGDLAGGISKDILEALASRSTLTLNFLPLPRGRVEHRVQQTLQLMIDDGTIQRILLRYQPAVRNE

Secondary structure (DSSP, 8-state):
-HHHHHHHHHHHT---------EEEE---TT--TTT-EE-TTS-EEESHHHHHHHHHHHHHTPEEEE----HHHHHHHHHHHHHHHHHTTHHHHHHHHHHHHHT--

Foldseek 3Di:
DVVVVVVVVVVVVPDPPPPPQAADEDEDEPPDDPQQFDADPVRHGPHHPVVVVQVVVCVVSSHHYDYDYDYPVCVVVVVVVVVVVCVVVCVVVVVVVVCVVVVPPD

Mean predicted aligned error: 11.13 Å

Radius of gyration: 22.13 Å; Cα contacts (8 Å, |Δi|>4): 91; chains: 1; bounding box: 74×32×48 Å

Solvent-accessible surface area (backbone atoms only — not comparable to full-atom values): 6370 Å² total; per-residue (Å²): 112,71,69,61,53,52,53,56,55,58,62,67,70,67,64,78,78,76,74,81,55,53,71,41,77,42,77,65,53,82,84,43,57,79,65,46,31,34,63,46,97,88,61,44,84,70,37,35,55,54,48,55,52,50,52,52,49,18,61,77,66,59,26,46,73,41,82,47,84,43,60,62,89,50,47,62,61,51,49,52,53,50,51,50,52,31,54,75,73,43,49,49,60,55,52,52,62,69,47,52,70,70,70,73,78,117

Nearest PDB structures (foldseek):
  3kbr-assembly1_A  TM=7.855E-01  e=1.975E-02  Pseudomonas aeruginosa
  4dz1-assembly1_A  TM=6.547E-01  e=7.536E-02  Salmonella enterica
  2o1m-assembly2_B  TM=7.187E-01  e=2.875E-01  Bacillus subtilis
  2o1m-assembly1_A  TM=6.706E-01  e=1.026E+00  Bacillus subtilis
  8phq-assembly1_AB  TM=5.258E-01  e=4.783E+00  Borreliella burgdorferi B31

pLDDT: mean 81.45, std 11.23, range [53.19, 95.44]